Protein AF-A0A3B9ZJH7-F1 (afdb_monomer)

Foldseek 3Di:
DPPVVVLVLLVVLLPFDCVDPVSVVVNCVSCVVVVHDSVRSQLQSLLCLQARVVSNCQVPDFAADDPVQVVVLCVVVVVLQVVVADPVCPVAWGWDWDDDGQKIWIWIWGQDPVGNVDIDTGTFWMWGADPVQGAIWIWGQDPVRDIGTHNAPDHGGGSVSNSVSLVPVVPVRHPD

Sequence (176 aa):
MSNFGKYSLVKKAAKIDLNSDSGYVEFLKIAKENGLTKERLEYYTNAYEASGESGLRALSYRKRMPEDIREAALGRINHYLSIRVPSHLTSKIGFLVKAHYNRITIAEKRPLFGDPSRTSCSEFCQMRYTDFDNRWHLYWKRKTGKWWPYVPKKTVYTIDDCLREIDEDGWGCFWG

pLDDT: mean 91.96, std 7.82, range [53.38, 98.25]

Solvent-accessible surface area (backbone atoms only — not comparable to full-atom values): 9883 Å² total; per-residue (Å²): 129,57,73,67,60,51,49,55,52,36,59,56,56,60,70,49,52,66,89,40,73,70,30,39,52,49,49,49,49,55,19,54,79,67,78,37,50,63,72,58,46,49,53,45,21,31,15,31,71,34,52,37,70,58,31,52,52,53,74,76,61,67,60,68,51,57,65,70,62,47,52,57,46,49,52,52,52,52,54,60,52,59,77,69,46,57,79,94,40,53,92,58,39,49,74,46,80,48,78,56,55,26,32,41,36,37,21,46,32,35,51,33,91,93,43,68,92,42,72,44,74,49,67,28,42,33,41,36,58,39,83,93,76,66,32,36,44,48,27,30,42,46,96,86,70,47,79,40,53,42,64,60,96,60,84,47,47,42,67,68,42,44,53,49,50,57,71,64,33,90,78,59,60,62,81,113

Secondary structure (DSSP, 8-state):
--HHHHHHHHHHHTTS-TTSHHHHHHHHHHHHHTT--HHHHHHHHHHHHHHTHHHHHHHH--PPPPHHHHHHHHHHHHHHHHTTS-GGGTTT-EEEEEEETTEEEEEEEEEETTEEEEEEEEEEEEEEEETTTTEEEEEEE-TTS-EEE---SS---SHHHHHHHHHH-TTS-S--

Radius of gyration: 18.06 Å; Cα contacts (8 Å, |Δi|>4): 257; chains: 1; bounding box: 44×39×52 Å

Mean predicted aligned error: 4.62 Å

Nearest PDB structures (foldseek):
  7mqa-assembly1_SM  TM=3.053E-01  e=4.034E+00  Homo sapiens
  8cht-assembly1_A  TM=1.938E-01  e=2.386E+00  Homo sapiens
  4b9q-assembly4_D  TM=2.407E-01  e=7.665E+00  Escherichia coli
  2qxl-assembly1_A  TM=1.858E-01  e=5.401E+00  Saccharomyces cerevisiae

Structure (mmCIF, N/CA/C/O backbone):
data_AF-A0A3B9ZJH7-F1
#
_entry.id   AF-A0A3B9ZJH7-F1
#
loop_
_atom_site.group_PDB
_atom_site.id
_atom_site.type_symbol
_atom_site.label_atom_id
_atom_site.label_alt_id
_atom_site.label_comp_id
_atom_site.label_asym_id
_atom_site.label_entity_id
_atom_site.label_seq_id
_atom_site.pdbx_PDB_ins_code
_atom_site.Cartn_x
_atom_site.Cartn_y
_atom_site.Cartn_z
_atom_site.occupancy
_atom_site.B_iso_or_equiv
_atom_site.auth_seq_id
_atom_site.auth_comp_id
_atom_site.auth_asym_id
_atom_site.auth_atom_id
_atom_site.pdbx_PDB_model_num
ATOM 1 N N . MET A 1 1 ? -1.517 -3.625 24.974 1.00 53.38 1 MET A N 1
ATOM 2 C CA . MET A 1 1 ? -2.759 -4.122 24.334 1.00 53.38 1 MET A CA 1
ATOM 3 C C . MET A 1 1 ? -2.461 -5.424 23.611 1.00 53.38 1 MET A C 1
ATOM 5 O O . MET A 1 1 ? -1.459 -5.482 22.908 1.00 53.38 1 MET A O 1
ATOM 9 N N . SER A 1 2 ? -3.303 -6.446 23.770 1.00 58.38 2 SER A N 1
ATOM 10 C CA . SER A 1 2 ? -3.257 -7.647 22.924 1.00 58.38 2 SER A CA 1
ATOM 11 C C . SER A 1 2 ? -3.582 -7.290 21.462 1.00 58.38 2 SER A C 1
ATOM 13 O O . SER A 1 2 ? -4.233 -6.272 21.201 1.00 58.38 2 SER A O 1
ATOM 15 N N . ASN A 1 3 ? -3.159 -8.118 20.497 1.00 61.97 3 ASN A N 1
ATOM 16 C CA . ASN A 1 3 ? -3.484 -7.902 19.076 1.00 61.97 3 ASN A CA 1
ATOM 17 C C . ASN A 1 3 ? -5.005 -7.816 18.836 1.00 61.97 3 ASN A C 1
ATOM 19 O O . ASN A 1 3 ? -5.450 -6.985 18.051 1.00 61.97 3 ASN A O 1
ATOM 23 N N . PHE A 1 4 ? -5.796 -8.592 19.583 1.00 58.59 4 PHE A N 1
ATOM 24 C CA . PHE A 1 4 ? -7.261 -8.576 19.521 1.00 58.59 4 PHE A CA 1
ATOM 25 C C . PHE A 1 4 ? -7.870 -7.237 19.963 1.00 58.59 4 PHE A C 1
ATOM 27 O O . PHE A 1 4 ? -8.695 -6.665 19.249 1.00 58.59 4 PHE A O 1
ATOM 34 N N . GLY A 1 5 ? -7.425 -6.688 21.101 1.00 71.56 5 GLY A N 1
ATOM 35 C CA . GLY A 1 5 ? -7.904 -5.384 21.577 1.00 71.56 5 GLY A CA 1
ATOM 36 C C . GLY A 1 5 ? -7.547 -4.250 20.614 1.00 71.56 5 GLY A C 1
ATOM 37 O O . GLY A 1 5 ? -8.339 -3.338 20.388 1.00 71.56 5 GLY A O 1
ATOM 38 N N . LYS A 1 6 ? -6.377 -4.351 19.973 1.00 73.44 6 LYS A N 1
ATOM 39 C CA . LYS A 1 6 ? -5.932 -3.399 18.952 1.00 73.44 6 LYS A CA 1
ATOM 40 C C . LYS A 1 6 ? -6.804 -3.442 17.692 1.00 73.44 6 LYS A C 1
ATOM 42 O O . LYS A 1 6 ? -7.108 -2.389 17.146 1.00 73.44 6 LYS A O 1
ATOM 47 N N . TYR A 1 7 ? -7.215 -4.621 17.224 1.00 83.06 7 TYR A N 1
ATOM 48 C CA . TYR A 1 7 ? -8.037 -4.737 16.011 1.00 83.06 7 TYR A CA 1
ATOM 49 C C . TYR A 1 7 ? -9.464 -4.231 16.224 1.00 83.06 7 TYR A C 1
ATOM 51 O O . TYR A 1 7 ? -9.984 -3.518 15.368 1.00 83.06 7 TYR A O 1
ATOM 59 N N . SER A 1 8 ? -10.059 -4.513 17.387 1.00 87.06 8 SER A N 1
ATOM 60 C CA . SER A 1 8 ? -11.379 -3.980 17.751 1.00 87.06 8 SER A CA 1
ATOM 61 C C . SER A 1 8 ? -11.389 -2.445 17.785 1.00 87.06 8 SER A C 1
ATOM 63 O O . SER A 1 8 ? -12.249 -1.813 17.170 1.00 87.06 8 SER A O 1
ATOM 65 N N . LEU A 1 9 ? -10.371 -1.841 18.416 1.00 92.12 9 LEU A N 1
ATOM 66 C CA . LEU A 1 9 ? -10.186 -0.388 18.448 1.00 92.12 9 LEU A CA 1
ATOM 67 C C . LEU A 1 9 ? -10.138 0.211 17.037 1.00 92.12 9 LEU A C 1
ATOM 69 O O . LEU A 1 9 ? -10.863 1.154 16.731 1.00 92.12 9 LEU A O 1
ATOM 73 N N . VAL A 1 10 ? -9.273 -0.336 16.181 1.00 93.12 10 VAL A N 1
ATOM 74 C CA . VAL A 1 10 ? -9.050 0.202 14.835 1.00 93.12 10 VAL A CA 1
ATOM 75 C C . VAL A 1 10 ? -10.299 0.053 13.974 1.00 93.12 10 VAL A C 1
ATOM 77 O O . VAL A 1 10 ? -10.660 0.985 13.266 1.00 93.12 10 VAL A O 1
ATOM 80 N N . LYS A 1 11 ? -11.008 -1.074 14.089 1.00 92.62 11 LYS A N 1
ATOM 81 C CA . LYS A 1 11 ? -12.291 -1.289 13.414 1.00 92.62 11 LYS A CA 1
ATOM 82 C C . LYS A 1 11 ? -13.344 -0.263 13.829 1.00 92.62 11 LYS A C 1
ATOM 84 O O . LYS A 1 11 ? -14.134 0.153 12.987 1.00 92.62 11 LYS A O 1
ATOM 89 N N . LYS A 1 12 ? -13.377 0.131 15.108 1.00 93.12 12 LYS A N 1
ATOM 90 C CA . LYS A 1 12 ? -14.248 1.221 15.569 1.00 93.12 12 LYS A CA 1
ATOM 91 C C . LYS A 1 12 ? -13.814 2.548 14.939 1.00 93.12 12 LYS A C 1
ATOM 93 O O . LYS A 1 12 ? -14.646 3.232 14.358 1.00 93.12 12 LYS A O 1
ATOM 98 N N . ALA A 1 13 ? -12.526 2.876 15.023 1.00 94.75 13 ALA A N 1
ATOM 99 C CA . ALA A 1 13 ? -11.988 4.144 14.532 1.00 94.75 13 ALA A CA 1
ATOM 100 C C . ALA A 1 13 ? -12.159 4.333 13.013 1.00 94.75 13 ALA A C 1
ATOM 102 O O . ALA A 1 13 ? -12.475 5.431 12.579 1.00 94.75 13 ALA A O 1
ATOM 103 N N . ALA A 1 14 ? -12.020 3.267 12.219 1.00 93.25 14 ALA A N 1
ATOM 104 C CA . ALA A 1 14 ? -12.170 3.296 10.759 1.00 93.25 14 ALA A CA 1
ATOM 105 C C . ALA A 1 14 ? -13.611 3.559 10.277 1.00 93.25 14 ALA A C 1
ATOM 107 O O . ALA A 1 14 ? -13.839 3.789 9.097 1.00 93.25 14 ALA A O 1
ATOM 108 N N . LYS A 1 15 ? -14.608 3.484 11.168 1.00 93.12 15 LYS A N 1
ATOM 109 C CA . LYS A 1 15 ? -16.014 3.775 10.840 1.00 93.12 15 LYS A CA 1
ATOM 110 C C . LYS A 1 15 ? -16.419 5.216 11.144 1.00 93.12 15 LYS A C 1
ATOM 112 O O . LYS A 1 15 ? -17.571 5.574 10.922 1.00 93.12 15 LYS A O 1
ATOM 117 N N . ILE A 1 16 ? -15.516 6.004 11.718 1.00 94.19 16 ILE A N 1
ATOM 118 C CA . ILE A 1 16 ? -15.795 7.379 12.115 1.00 94.19 16 ILE A CA 1
ATOM 119 C C . ILE A 1 16 ? -15.724 8.273 10.881 1.00 94.19 16 ILE A C 1
ATOM 121 O O . ILE A 1 16 ? -14.744 8.232 10.142 1.00 94.19 16 ILE A O 1
ATOM 125 N N . ASP A 1 17 ? -16.741 9.112 10.687 1.00 92.12 17 ASP A N 1
ATOM 126 C CA . ASP A 1 17 ? -16.715 10.129 9.639 1.00 92.12 17 ASP A CA 1
ATOM 127 C C . ASP A 1 17 ? -15.809 11.297 10.043 1.00 92.12 17 ASP A C 1
ATOM 129 O O . ASP A 1 17 ? -16.199 12.193 10.799 1.00 92.12 17 ASP A O 1
ATOM 133 N N . LEU A 1 18 ? -14.585 11.279 9.516 1.00 90.88 18 LEU A N 1
ATOM 134 C CA . LEU A 1 18 ? -13.571 12.302 9.763 1.00 90.88 18 LEU A CA 1
ATOM 135 C C . LEU A 1 18 ? -13.872 13.649 9.094 1.00 90.88 18 LEU A C 1
ATOM 137 O O . LEU A 1 18 ? -13.173 14.615 9.394 1.00 90.88 18 LEU A O 1
ATOM 141 N N . ASN A 1 19 ? -14.884 13.734 8.223 1.00 90.88 19 ASN A N 1
ATOM 142 C CA . ASN A 1 19 ? -15.315 15.006 7.636 1.00 90.88 19 ASN A CA 1
ATOM 143 C C . ASN A 1 19 ? -16.240 15.797 8.571 1.00 90.88 19 ASN A C 1
ATOM 145 O O . ASN A 1 19 ? -16.453 16.986 8.353 1.00 90.88 19 ASN A O 1
ATOM 149 N N . SER A 1 20 ? -16.784 15.149 9.606 1.00 95.19 20 SER A N 1
ATOM 150 C CA . SER A 1 20 ? -17.576 15.806 10.645 1.00 95.19 20 SER A CA 1
ATOM 151 C C . SER A 1 20 ? -16.691 16.257 11.811 1.00 95.19 20 SER A C 1
ATOM 153 O O . SER A 1 20 ? -15.832 15.501 12.272 1.00 95.19 20 SER A O 1
ATOM 155 N N . ASP A 1 21 ? -16.942 17.451 12.358 1.00 94.12 21 ASP A N 1
ATOM 156 C CA . ASP A 1 21 ? -16.214 17.953 13.537 1.00 94.12 21 ASP A CA 1
ATOM 157 C C . ASP A 1 21 ? -16.330 16.989 14.726 1.00 94.12 21 ASP A C 1
ATOM 159 O O . ASP A 1 21 ? -15.345 16.686 15.405 1.00 94.12 21 ASP A O 1
ATOM 163 N N . SER A 1 22 ? -17.529 16.444 14.952 1.00 94.56 22 SER A N 1
ATOM 164 C CA . SER A 1 22 ? -17.783 15.464 16.010 1.00 94.56 22 SER A CA 1
ATOM 165 C C . SER A 1 22 ? -16.994 14.173 15.807 1.00 94.56 22 SER A C 1
ATOM 167 O O . SER A 1 22 ? -16.417 13.655 16.765 1.00 94.56 22 SER A O 1
ATOM 169 N N . GLY A 1 23 ? -16.930 13.666 14.573 1.00 94.31 23 GLY A N 1
ATOM 170 C CA . GLY A 1 23 ? -16.168 12.463 14.253 1.00 94.31 23 GLY A CA 1
ATOM 171 C C . GLY A 1 23 ? -14.668 12.697 14.390 1.00 94.31 23 GLY A C 1
ATOM 172 O O . GLY A 1 23 ? -13.968 11.893 15.005 1.00 94.31 23 GLY A O 1
ATOM 173 N N . TYR A 1 24 ? -14.167 13.844 13.931 1.00 93.69 24 TYR A N 1
ATOM 174 C CA . TYR A 1 24 ? -12.766 14.212 14.114 1.00 93.69 24 TYR A CA 1
ATOM 175 C C . TYR A 1 24 ? -12.369 14.265 15.599 1.00 93.69 24 TYR A C 1
ATOM 177 O O . TYR A 1 24 ? -11.346 13.696 15.999 1.00 93.69 24 TYR A O 1
ATOM 185 N N . VAL A 1 25 ? -13.202 14.886 16.441 1.00 96.25 25 VAL A N 1
ATOM 186 C CA . VAL A 1 25 ? -12.990 14.935 17.896 1.00 96.25 25 VAL A CA 1
ATOM 187 C C . VAL A 1 25 ? -13.048 13.536 18.517 1.00 96.25 25 VAL A C 1
ATOM 189 O O . VAL A 1 25 ? -12.190 13.207 19.342 1.00 96.25 25 VAL A O 1
ATOM 192 N N . GLU A 1 26 ? -13.999 12.687 18.110 1.00 96.12 26 GLU A N 1
ATOM 193 C CA . GLU A 1 26 ? -14.075 11.300 18.591 1.00 96.12 26 GLU A CA 1
ATOM 194 C C . GLU A 1 26 ? -12.809 10.515 18.224 1.00 96.12 26 GLU A C 1
ATOM 196 O O . GLU A 1 26 ? -12.230 9.836 19.075 1.00 96.12 26 GLU A O 1
ATOM 201 N N . PHE A 1 27 ? -12.320 10.651 16.992 1.00 96.00 27 PHE A N 1
ATOM 202 C CA . PHE A 1 27 ? -11.110 9.974 16.537 1.00 96.00 27 PHE A CA 1
ATOM 203 C C . PHE A 1 27 ? -9.876 10.381 17.354 1.00 96.00 27 PHE A C 1
ATOM 205 O O . PHE A 1 27 ? -9.099 9.528 17.795 1.00 96.00 27 PHE A O 1
ATOM 212 N N . LEU A 1 28 ? -9.712 11.683 17.617 1.00 95.50 28 LEU A N 1
ATOM 213 C CA . LEU A 1 28 ? -8.631 12.194 18.464 1.00 95.50 28 LEU A CA 1
ATOM 214 C C . LEU A 1 28 ? -8.739 11.692 19.905 1.00 95.50 28 LEU A C 1
ATOM 216 O O . LEU A 1 28 ? -7.724 11.337 20.512 1.00 95.50 28 LEU A O 1
ATOM 220 N N . LYS A 1 29 ? -9.961 11.635 20.444 1.00 95.75 29 LYS A N 1
ATOM 221 C CA . LYS A 1 29 ? -10.227 11.097 21.779 1.00 95.75 29 LYS A CA 1
ATOM 222 C C . LYS A 1 29 ? -9.821 9.626 21.862 1.00 95.75 29 LYS A C 1
ATOM 224 O O . LYS A 1 29 ? -9.047 9.273 22.749 1.00 95.75 29 LYS A O 1
ATOM 229 N N . ILE A 1 30 ? -10.237 8.806 20.894 1.00 94.31 30 ILE A N 1
ATOM 230 C CA . ILE A 1 30 ? -9.862 7.386 20.808 1.00 94.31 30 ILE A CA 1
ATOM 231 C C . ILE A 1 30 ? -8.342 7.224 20.754 1.00 94.31 30 ILE A C 1
ATOM 233 O O . ILE A 1 30 ? -7.791 6.392 21.481 1.00 94.31 30 ILE A O 1
ATOM 237 N N . ALA A 1 31 ? -7.651 8.013 19.925 1.00 94.12 31 ALA A N 1
ATOM 238 C CA . ALA A 1 31 ? -6.195 7.963 19.837 1.00 94.12 31 ALA A CA 1
ATOM 239 C C . ALA A 1 31 ? -5.550 8.261 21.202 1.00 94.12 31 ALA A C 1
ATOM 241 O O . ALA A 1 31 ? -4.764 7.452 21.703 1.00 94.12 31 ALA A O 1
ATOM 242 N N . LYS A 1 32 ? -5.950 9.369 21.841 1.00 94.44 32 LYS A N 1
ATOM 243 C CA . LYS A 1 32 ? -5.415 9.816 23.135 1.00 94.44 32 LYS A CA 1
ATOM 244 C C . LYS A 1 32 ? -5.655 8.796 24.251 1.00 94.44 32 LYS A C 1
ATOM 246 O O . LYS A 1 32 ? -4.712 8.453 24.960 1.00 94.44 32 LYS A O 1
ATOM 251 N N . GLU A 1 33 ? -6.879 8.286 24.384 1.00 94.38 33 GLU A N 1
ATOM 252 C CA . GLU A 1 33 ? -7.260 7.308 25.420 1.00 94.38 33 GLU A CA 1
ATOM 253 C C . GLU A 1 33 ? -6.496 5.983 25.300 1.00 94.38 33 GLU A C 1
ATOM 255 O O . GLU A 1 33 ? -6.323 5.273 26.287 1.00 94.38 33 GLU A O 1
ATOM 260 N N . ASN A 1 34 ? -5.991 5.667 24.105 1.00 92.25 34 ASN A N 1
ATOM 261 C CA . ASN A 1 34 ? -5.246 4.438 23.833 1.00 92.25 34 ASN A CA 1
ATOM 262 C C . ASN A 1 34 ? -3.733 4.670 23.691 1.00 92.25 34 ASN A C 1
ATOM 264 O O . ASN A 1 34 ? -3.014 3.777 23.237 1.00 92.25 34 ASN A O 1
ATOM 268 N N . GLY A 1 35 ? -3.236 5.858 24.059 1.00 92.25 35 GLY A N 1
ATOM 269 C CA . GLY A 1 35 ? -1.811 6.193 23.991 1.00 92.25 35 GLY A CA 1
ATOM 270 C C . GLY A 1 35 ? -1.248 6.204 22.565 1.00 92.25 35 GLY A C 1
ATOM 271 O O . GLY A 1 35 ? -0.063 5.938 22.357 1.00 92.25 35 GLY A O 1
ATOM 272 N N . LEU A 1 36 ? -2.093 6.466 21.566 1.00 92.81 36 LEU A N 1
ATOM 273 C CA . LEU A 1 36 ? -1.715 6.574 20.161 1.00 92.81 36 LEU A CA 1
ATOM 274 C C . LEU A 1 36 ? -1.696 8.040 19.730 1.00 92.81 36 LEU A C 1
ATOM 276 O O . LEU A 1 36 ? -2.513 8.856 20.149 1.00 92.81 36 LEU A O 1
ATOM 280 N N . THR A 1 37 ? -0.783 8.371 18.822 1.00 94.19 37 THR A N 1
ATOM 281 C CA . THR A 1 37 ? -0.882 9.622 18.069 1.00 94.19 37 THR A CA 1
ATOM 282 C C . THR A 1 37 ? -1.968 9.494 17.001 1.00 94.19 37 THR A C 1
ATOM 284 O O . THR A 1 37 ? -2.256 8.386 16.540 1.00 94.19 37 THR A O 1
ATOM 287 N N . LYS A 1 38 ? -2.513 10.630 16.544 1.00 93.94 38 LYS A N 1
ATOM 288 C CA . LYS A 1 38 ? -3.418 10.684 15.382 1.00 93.94 38 LYS A CA 1
ATOM 289 C C . LYS A 1 38 ? -2.821 9.941 14.182 1.00 93.94 38 LYS A C 1
ATOM 291 O O . LYS A 1 38 ? -3.439 9.016 13.674 1.00 93.94 38 LYS A O 1
ATOM 296 N N . GLU A 1 39 ? -1.580 10.278 13.814 1.00 93.69 39 GLU A N 1
ATOM 297 C CA . GLU A 1 39 ? -0.848 9.651 12.700 1.00 93.69 39 GLU A CA 1
ATOM 298 C C . GLU A 1 39 ? -0.793 8.120 12.848 1.00 93.69 39 GLU A C 1
ATOM 300 O O . GLU A 1 39 ? -0.936 7.375 11.882 1.00 93.69 39 GLU A O 1
ATOM 305 N N . ARG A 1 40 ? -0.599 7.618 14.072 1.00 94.06 40 ARG A N 1
ATOM 306 C CA . ARG A 1 40 ? -0.495 6.178 14.298 1.00 94.06 40 ARG A CA 1
ATOM 307 C C . ARG A 1 40 ? -1.846 5.476 14.243 1.00 94.06 40 ARG A C 1
ATOM 309 O O . ARG A 1 40 ? -1.883 4.329 13.803 1.00 94.06 40 ARG A O 1
ATOM 316 N N . LEU A 1 41 ? -2.920 6.130 14.684 1.00 95.19 41 LEU A N 1
ATOM 317 C CA . LEU A 1 41 ? -4.270 5.598 14.524 1.00 95.19 41 LEU A CA 1
ATOM 318 C C . LEU A 1 41 ? -4.666 5.579 13.043 1.00 95.19 41 LEU A C 1
ATOM 320 O O . LEU A 1 41 ? -5.078 4.524 12.575 1.00 95.19 41 LEU A O 1
ATOM 324 N N . GLU A 1 42 ? -4.406 6.661 12.301 1.00 94.81 42 GLU A N 1
ATOM 325 C CA . GLU A 1 42 ? -4.603 6.730 10.841 1.00 94.81 42 GLU A CA 1
ATOM 326 C C . GLU A 1 42 ? -3.836 5.625 10.109 1.00 94.81 42 GLU A C 1
ATOM 328 O O . GLU A 1 42 ? -4.366 4.948 9.236 1.00 94.81 42 GLU A O 1
ATOM 333 N N . TYR A 1 43 ? -2.580 5.378 10.489 1.00 95.69 43 TYR A N 1
ATOM 334 C CA . TYR A 1 43 ? -1.791 4.301 9.892 1.00 95.69 43 TYR A CA 1
ATOM 335 C C . TYR A 1 43 ? -2.470 2.930 10.040 1.00 95.69 43 TYR A C 1
ATOM 337 O O . TYR A 1 43 ? -2.401 2.100 9.132 1.00 95.69 43 TYR A O 1
ATOM 345 N N . TYR A 1 44 ? -3.123 2.675 11.176 1.00 96.00 44 TYR A N 1
ATOM 346 C CA . TYR A 1 44 ? -3.865 1.435 11.372 1.00 96.00 44 TYR A CA 1
ATOM 347 C C . TYR A 1 44 ? -5.223 1.449 10.669 1.00 96.00 44 TYR A C 1
ATOM 349 O O . TYR A 1 44 ? -5.570 0.434 10.069 1.00 96.00 44 TYR A O 1
ATOM 357 N N . THR A 1 45 ? -5.978 2.549 10.711 1.00 96.75 45 THR A N 1
ATOM 358 C CA . THR A 1 45 ? -7.279 2.616 10.029 1.00 96.75 45 THR A CA 1
ATOM 359 C C . THR A 1 45 ? -7.114 2.494 8.525 1.00 96.75 45 THR A C 1
ATOM 361 O O . THR A 1 45 ? -7.788 1.657 7.949 1.00 96.75 45 THR A O 1
ATOM 364 N N . ASN A 1 46 ? -6.111 3.133 7.915 1.00 96.19 46 ASN A N 1
ATOM 365 C CA . ASN A 1 46 ? -5.806 2.951 6.493 1.00 96.19 46 ASN A CA 1
ATOM 366 C C . ASN A 1 46 ? -5.512 1.484 6.143 1.00 96.19 46 ASN A C 1
ATOM 368 O O . ASN A 1 46 ? -5.952 0.984 5.115 1.00 96.19 46 ASN A O 1
ATOM 372 N N . ALA A 1 47 ? -4.767 0.767 6.991 1.00 96.81 47 ALA A N 1
ATOM 373 C CA . ALA A 1 47 ? -4.520 -0.657 6.768 1.00 96.81 47 ALA A CA 1
ATOM 374 C C . ALA A 1 47 ? -5.813 -1.482 6.863 1.00 96.81 47 ALA A C 1
ATOM 376 O O . ALA A 1 47 ? -6.004 -2.420 6.093 1.00 96.81 47 ALA A O 1
ATOM 377 N N . TYR A 1 48 ? -6.693 -1.136 7.803 1.00 96.06 48 TYR A N 1
ATOM 378 C CA . TYR A 1 48 ? -7.978 -1.804 7.974 1.00 96.06 48 TYR A CA 1
ATOM 379 C C . TYR A 1 48 ? -8.967 -1.479 6.849 1.00 96.06 48 TYR A C 1
ATOM 381 O O . TYR A 1 48 ? -9.655 -2.367 6.367 1.00 96.06 48 TYR A O 1
ATOM 389 N N . GLU A 1 49 ? -9.031 -0.236 6.396 1.00 95.38 49 GLU A N 1
ATOM 390 C CA . GLU A 1 49 ? -9.869 0.178 5.270 1.00 95.38 49 GLU A CA 1
ATOM 391 C C . GLU A 1 49 ? -9.393 -0.465 3.966 1.00 95.38 49 GLU A C 1
ATOM 393 O O . GLU A 1 49 ? -10.212 -0.890 3.158 1.00 95.38 49 GLU A O 1
ATOM 398 N N . ALA A 1 50 ? -8.076 -0.622 3.792 1.00 95.75 50 ALA A N 1
ATOM 399 C CA . ALA A 1 50 ? -7.514 -1.229 2.593 1.00 95.75 50 ALA A CA 1
ATOM 400 C C . ALA A 1 50 ? -7.896 -2.708 2.415 1.00 95.75 50 ALA A C 1
ATOM 402 O O . ALA A 1 50 ? -8.175 -3.144 1.299 1.00 95.75 50 ALA A O 1
ATOM 403 N N . SER A 1 51 ? -7.871 -3.505 3.489 1.00 94.88 51 SER A N 1
ATOM 404 C CA . SER A 1 51 ? -8.075 -4.962 3.379 1.00 94.88 51 SER A CA 1
ATOM 405 C C . SER A 1 51 ? -8.505 -5.652 4.684 1.00 94.88 51 SER A C 1
ATOM 407 O O . SER A 1 51 ? -8.316 -6.859 4.874 1.00 94.88 51 SER A O 1
ATOM 409 N N . GLY A 1 52 ? -9.111 -4.907 5.604 1.00 93.94 52 GLY A N 1
ATOM 410 C CA . GLY A 1 52 ? -9.618 -5.397 6.882 1.00 93.94 52 GLY A CA 1
ATOM 411 C C . GLY A 1 52 ? -8.515 -5.874 7.826 1.00 93.94 52 GLY A C 1
ATOM 412 O O . GLY A 1 52 ? -7.423 -5.311 7.919 1.00 93.94 52 GLY A O 1
ATOM 413 N N . GLU A 1 53 ? -8.791 -6.958 8.549 1.00 92.56 53 GLU A N 1
ATOM 414 C CA . GLU A 1 53 ? -7.816 -7.559 9.468 1.00 92.56 53 GLU A CA 1
ATOM 415 C C . GLU A 1 53 ? -6.562 -8.069 8.748 1.00 92.56 53 GLU A C 1
ATOM 417 O O . GLU A 1 53 ? -5.476 -8.063 9.333 1.00 92.56 53 GLU A O 1
ATOM 422 N N . SER A 1 54 ? -6.685 -8.456 7.473 1.00 93.44 54 SER A N 1
ATOM 423 C CA . SER A 1 54 ? -5.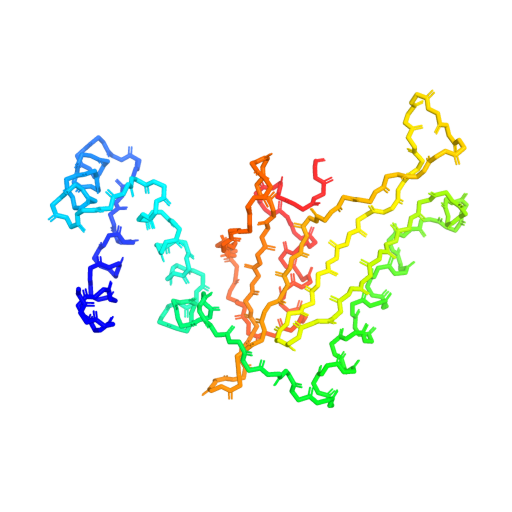536 -8.847 6.655 1.00 93.44 54 SER A CA 1
ATOM 424 C C . SER A 1 54 ? -4.534 -7.699 6.526 1.00 93.44 54 SER A C 1
ATOM 426 O O . SER A 1 54 ? -3.348 -7.882 6.810 1.00 93.44 54 SER A O 1
ATOM 428 N N . GLY A 1 55 ? -5.014 -6.488 6.234 1.00 94.88 55 GLY A N 1
ATOM 429 C CA . GLY A 1 55 ? -4.169 -5.300 6.135 1.00 94.88 55 GLY A CA 1
ATOM 430 C C . GLY A 1 55 ? -3.479 -4.964 7.448 1.00 94.88 55 GLY A C 1
ATOM 431 O O . GLY A 1 55 ? -2.280 -4.675 7.462 1.00 94.88 55 GLY A O 1
ATOM 432 N N . LEU A 1 56 ? -4.178 -5.110 8.579 1.00 94.19 56 LEU A N 1
ATOM 433 C CA . LEU A 1 56 ? -3.579 -4.933 9.907 1.00 94.19 56 LEU A CA 1
ATOM 434 C C . LEU A 1 56 ? -2.473 -5.950 10.199 1.00 94.19 56 LEU A C 1
ATOM 436 O O . LEU A 1 56 ? -1.422 -5.583 10.738 1.00 94.19 56 LEU A O 1
ATOM 440 N N . ARG A 1 57 ? -2.682 -7.218 9.836 1.00 92.06 57 ARG A N 1
ATOM 441 C CA . ARG A 1 57 ? -1.670 -8.275 9.972 1.00 92.06 57 ARG A CA 1
ATOM 442 C C . ARG A 1 57 ? -0.476 -8.028 9.045 1.00 92.06 57 ARG A C 1
ATOM 444 O O . ARG A 1 57 ? 0.666 -8.246 9.457 1.00 92.06 57 ARG A O 1
ATOM 451 N N . ALA A 1 58 ? -0.707 -7.498 7.843 1.00 93.38 58 ALA A N 1
ATOM 452 C CA . ALA A 1 58 ? 0.334 -7.201 6.858 1.00 93.38 58 ALA A CA 1
ATOM 453 C C . ALA A 1 58 ? 1.361 -6.154 7.340 1.00 93.38 58 ALA A C 1
ATOM 455 O O . ALA A 1 58 ? 2.520 -6.171 6.910 1.00 93.38 58 ALA A O 1
ATOM 456 N N . LEU A 1 59 ? 0.998 -5.273 8.283 1.00 93.62 59 LEU A N 1
ATOM 457 C CA . LEU A 1 59 ? 1.895 -4.229 8.806 1.00 93.62 59 LEU A CA 1
ATOM 458 C C . LEU A 1 59 ? 3.168 -4.812 9.441 1.00 93.62 59 LEU A C 1
ATOM 460 O O . LEU A 1 59 ? 4.284 -4.328 9.200 1.00 93.62 59 LEU A O 1
ATOM 464 N N . SER A 1 60 ? 3.017 -5.882 10.221 1.00 91.00 60 SER A N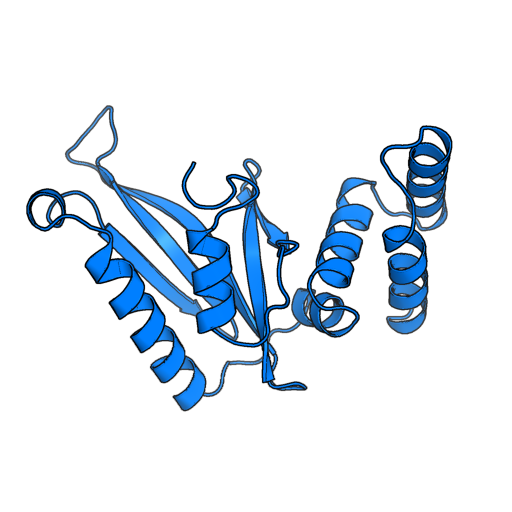 1
ATOM 465 C CA . SER A 1 60 ? 4.108 -6.568 10.923 1.00 91.00 60 SER A CA 1
ATOM 466 C C . SER A 1 60 ? 4.526 -7.883 10.266 1.00 91.00 60 SER A C 1
ATOM 468 O O . SER A 1 60 ? 5.476 -8.499 10.734 1.00 91.00 60 SER A O 1
ATOM 470 N N . TYR A 1 61 ? 3.876 -8.304 9.178 1.00 92.81 61 TYR A N 1
ATOM 471 C CA . TYR A 1 61 ? 4.203 -9.559 8.502 1.00 92.81 61 TYR A CA 1
ATOM 472 C C . TYR A 1 61 ? 5.576 -9.504 7.812 1.00 92.81 61 TYR A C 1
ATOM 474 O O . TYR A 1 61 ? 5.849 -8.556 7.067 1.00 92.81 61 TYR A O 1
ATOM 482 N N . ARG A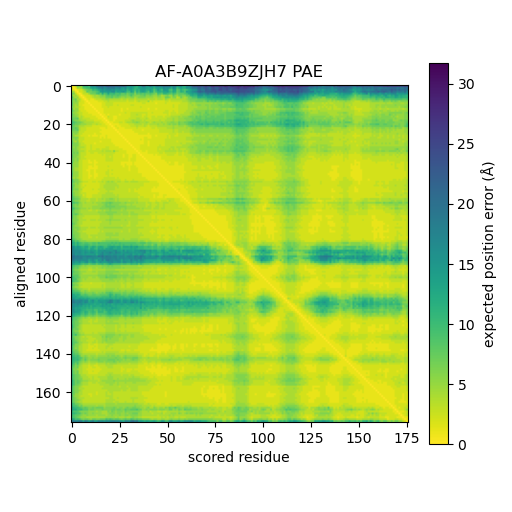 1 62 ? 6.457 -10.477 8.092 1.00 88.56 62 ARG A N 1
ATOM 483 C CA . ARG A 1 62 ? 7.863 -10.495 7.625 1.00 88.56 62 ARG A CA 1
ATOM 484 C C . ARG A 1 62 ? 8.348 -11.851 7.100 1.00 88.56 62 ARG A C 1
ATOM 486 O O . ARG A 1 62 ? 9.550 -12.038 6.944 1.00 88.56 62 ARG A O 1
ATOM 493 N N . LYS A 1 63 ? 7.454 -12.799 6.815 1.00 95.06 63 LYS A N 1
ATOM 494 C CA . LYS A 1 63 ? 7.877 -14.073 6.217 1.00 95.06 63 LYS A CA 1
ATOM 495 C C . LYS A 1 63 ? 8.412 -13.835 4.806 1.00 95.06 63 LYS A C 1
ATOM 497 O O . LYS A 1 63 ? 7.980 -12.910 4.126 1.00 95.06 63 LYS A O 1
ATOM 502 N N . ARG A 1 64 ? 9.365 -14.649 4.362 1.00 95.62 64 ARG A N 1
ATOM 503 C CA . ARG A 1 64 ? 9.832 -14.613 2.974 1.00 95.62 64 ARG A CA 1
ATOM 504 C C . ARG A 1 64 ? 8.697 -15.039 2.035 1.00 95.62 64 ARG A C 1
ATOM 506 O O . ARG A 1 64 ? 7.991 -15.998 2.335 1.00 95.62 64 ARG A O 1
ATOM 513 N N . MET A 1 65 ? 8.522 -14.309 0.935 1.00 95.69 65 MET A N 1
ATOM 514 C CA . MET A 1 65 ? 7.580 -14.667 -0.128 1.00 95.69 65 MET A CA 1
ATOM 515 C C . MET A 1 65 ? 7.974 -16.014 -0.750 1.00 95.69 65 MET A C 1
ATOM 517 O O . MET A 1 65 ? 9.175 -16.221 -0.955 1.00 95.69 65 MET A O 1
ATOM 521 N N . PRO A 1 66 ? 7.010 -16.898 -1.065 1.00 96.94 66 PRO A N 1
ATOM 522 C CA . PRO A 1 66 ? 7.262 -18.059 -1.913 1.00 96.94 66 PRO A CA 1
ATOM 523 C C . PRO A 1 66 ? 7.906 -17.651 -3.242 1.00 96.94 66 PRO A C 1
ATOM 525 O O . PRO A 1 66 ? 7.622 -16.576 -3.773 1.00 96.94 66 PRO A O 1
ATOM 528 N N . GLU A 1 67 ? 8.817 -18.484 -3.736 1.00 96.94 67 GLU A N 1
ATOM 529 C CA . GLU A 1 67 ? 9.672 -18.142 -4.874 1.00 96.94 67 GLU A CA 1
ATOM 530 C C . GLU A 1 67 ? 8.878 -18.022 -6.181 1.00 96.94 67 GLU A C 1
ATOM 532 O O . GLU A 1 67 ? 9.015 -17.035 -6.893 1.00 96.94 67 GLU A O 1
ATOM 537 N N . ASP A 1 68 ? 7.961 -18.952 -6.422 1.00 97.62 68 ASP A N 1
ATOM 538 C CA . ASP A 1 68 ? 7.030 -18.962 -7.552 1.00 97.62 68 ASP A CA 1
ATOM 539 C C . ASP A 1 68 ? 6.154 -17.697 -7.596 1.00 97.62 68 ASP A C 1
ATOM 541 O O . ASP A 1 68 ? 6.038 -17.031 -8.628 1.00 97.62 68 ASP A O 1
ATOM 545 N N . ILE A 1 69 ? 5.598 -17.304 -6.446 1.00 97.81 69 ILE A N 1
ATOM 546 C CA . ILE A 1 69 ? 4.805 -16.077 -6.310 1.00 97.81 69 ILE A CA 1
ATOM 547 C C . ILE A 1 69 ? 5.673 -14.843 -6.570 1.00 97.81 69 ILE A C 1
ATOM 549 O O . ILE A 1 69 ? 5.231 -13.894 -7.225 1.00 97.81 69 ILE A O 1
ATOM 553 N N . ARG A 1 70 ? 6.917 -14.852 -6.077 1.00 97.88 70 ARG A N 1
ATOM 554 C CA . ARG A 1 70 ? 7.879 -13.759 -6.254 1.00 97.88 70 ARG A CA 1
ATOM 555 C C . ARG A 1 70 ? 8.248 -13.572 -7.719 1.00 97.88 70 ARG A C 1
ATOM 557 O O . ARG A 1 70 ? 8.195 -12.444 -8.204 1.00 97.88 70 ARG A O 1
ATOM 564 N N . GLU A 1 71 ? 8.598 -14.644 -8.417 1.00 98.06 71 GLU A N 1
ATOM 565 C CA . GLU A 1 71 ? 8.956 -14.606 -9.836 1.00 98.06 71 GLU A CA 1
ATOM 566 C C . GLU A 1 71 ? 7.772 -14.160 -10.698 1.00 98.06 71 GLU A C 1
ATOM 568 O O . GLU A 1 71 ? 7.909 -13.237 -11.506 1.00 98.06 71 GLU A O 1
ATOM 573 N N . ALA A 1 72 ? 6.582 -14.719 -10.458 1.00 98.19 72 ALA A N 1
ATOM 574 C CA . ALA A 1 72 ? 5.371 -14.342 -11.183 1.00 98.19 72 ALA A CA 1
ATOM 575 C C . ALA A 1 72 ? 4.985 -12.867 -10.964 1.00 98.19 72 ALA A C 1
ATOM 577 O O . ALA A 1 72 ? 4.541 -12.191 -11.896 1.00 98.19 72 ALA A O 1
ATOM 578 N N . ALA A 1 73 ? 5.153 -12.348 -9.743 1.00 98.25 73 ALA A N 1
ATOM 579 C CA . ALA A 1 73 ? 4.912 -10.942 -9.432 1.00 98.25 73 ALA A CA 1
ATOM 580 C C . ALA A 1 73 ? 5.937 -10.022 -10.109 1.00 98.25 73 ALA A C 1
ATOM 582 O O . ALA A 1 73 ? 5.559 -9.024 -10.722 1.00 98.25 73 ALA A O 1
ATOM 583 N N . LEU A 1 74 ? 7.227 -10.367 -10.040 1.00 98.25 74 LEU A N 1
ATOM 584 C CA . LEU A 1 74 ? 8.292 -9.599 -10.685 1.00 98.25 74 LEU A CA 1
ATOM 585 C C . LEU A 1 74 ? 8.120 -9.556 -12.207 1.00 98.25 74 LEU A C 1
ATOM 587 O O . LEU A 1 74 ? 8.294 -8.491 -12.794 1.00 98.25 74 LEU A O 1
ATOM 591 N N . GLY A 1 75 ? 7.731 -10.668 -12.838 1.00 97.81 75 GLY A N 1
ATOM 592 C CA . GLY A 1 75 ? 7.441 -10.720 -14.273 1.00 97.81 75 GLY A CA 1
ATOM 593 C C . GLY A 1 75 ? 6.342 -9.735 -14.683 1.00 97.81 75 GLY A C 1
ATOM 594 O O . GLY A 1 75 ? 6.557 -8.911 -15.573 1.00 97.81 75 GLY A O 1
ATOM 595 N N . ARG A 1 76 ? 5.203 -9.751 -13.974 1.00 97.81 76 ARG A N 1
ATOM 596 C CA . ARG A 1 76 ? 4.086 -8.813 -14.202 1.00 97.81 76 ARG A CA 1
ATOM 597 C C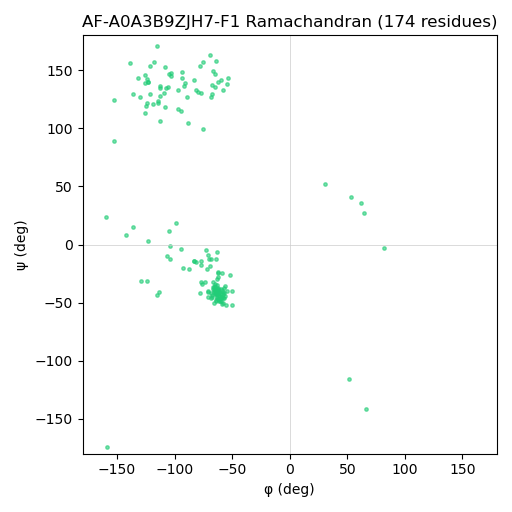 . ARG A 1 76 ? 4.505 -7.355 -14.014 1.00 97.81 76 ARG A C 1
ATOM 599 O O . ARG A 1 76 ? 4.243 -6.524 -14.878 1.00 97.81 76 ARG A O 1
ATOM 606 N N . ILE A 1 77 ? 5.190 -7.049 -12.909 1.00 97.44 77 ILE A N 1
ATOM 607 C CA . ILE A 1 77 ? 5.631 -5.683 -12.589 1.00 97.44 77 ILE A CA 1
ATOM 608 C C . ILE A 1 77 ? 6.622 -5.175 -13.641 1.00 97.44 77 ILE A C 1
ATOM 610 O O . ILE A 1 77 ? 6.483 -4.055 -14.122 1.00 97.44 77 ILE A O 1
ATOM 614 N N . ASN A 1 78 ? 7.604 -5.988 -14.036 1.00 95.50 78 ASN A N 1
ATOM 615 C CA . ASN A 1 78 ? 8.594 -5.580 -15.032 1.00 95.50 78 ASN A CA 1
ATOM 616 C C . ASN A 1 78 ? 7.961 -5.348 -16.410 1.00 95.50 78 ASN A C 1
ATOM 618 O O . ASN A 1 78 ? 8.312 -4.373 -17.072 1.00 95.50 78 ASN A O 1
ATOM 622 N N . HIS A 1 79 ? 7.006 -6.189 -16.818 1.00 94.69 79 HIS A N 1
ATOM 623 C CA . HIS A 1 79 ? 6.244 -5.977 -18.051 1.00 94.69 79 HIS A CA 1
ATOM 624 C C . HIS A 1 79 ? 5.427 -4.678 -17.999 1.00 94.69 79 HIS A C 1
ATOM 626 O O . HIS A 1 79 ? 5.489 -3.861 -18.912 1.00 94.69 79 HIS A O 1
ATOM 632 N N . TYR A 1 80 ? 4.718 -4.444 -16.896 1.00 94.56 80 TYR A N 1
ATOM 633 C CA . TYR A 1 80 ? 3.958 -3.214 -16.679 1.00 94.56 80 TYR A CA 1
ATOM 634 C C . TYR A 1 80 ? 4.832 -1.951 -16.724 1.00 94.56 80 TYR A C 1
ATOM 636 O O . TYR A 1 80 ? 4.412 -0.921 -17.244 1.00 94.56 80 TYR A O 1
ATOM 644 N N . LEU A 1 81 ? 6.049 -2.002 -16.177 1.00 93.06 81 LEU A N 1
ATOM 645 C CA . LEU A 1 81 ? 6.953 -0.850 -16.159 1.00 93.06 81 LEU A CA 1
ATOM 646 C C . LEU A 1 81 ? 7.624 -0.610 -17.518 1.00 93.06 81 LEU A C 1
ATOM 648 O O . LEU A 1 81 ? 7.875 0.544 -17.867 1.00 93.06 81 LEU A O 1
ATOM 652 N N . SER A 1 82 ? 7.902 -1.663 -18.295 1.00 89.88 82 SER A N 1
ATOM 653 C CA . SER A 1 82 ? 8.590 -1.529 -19.587 1.00 89.88 82 SER A CA 1
ATOM 654 C C . SER A 1 82 ? 7.749 -0.794 -20.630 1.00 89.88 82 SER A C 1
ATOM 656 O O . SER A 1 82 ? 8.302 -0.044 -21.430 1.00 89.88 82 SER A O 1
ATOM 658 N N . ILE A 1 83 ? 6.423 -0.936 -20.581 1.00 90.06 83 ILE A N 1
ATOM 659 C CA . ILE A 1 83 ? 5.501 -0.241 -21.491 1.00 90.06 83 ILE A CA 1
ATOM 660 C C . ILE A 1 83 ? 5.287 1.238 -21.130 1.00 90.06 83 ILE A C 1
ATOM 662 O O . ILE A 1 83 ? 4.769 1.993 -21.949 1.00 90.06 83 ILE A O 1
ATOM 666 N N . ARG A 1 84 ? 5.685 1.676 -19.924 1.00 86.56 84 ARG A N 1
ATOM 667 C CA . ARG A 1 84 ? 5.484 3.063 -19.462 1.00 86.56 84 ARG A CA 1
ATOM 668 C C . ARG A 1 84 ? 6.591 4.025 -19.846 1.00 86.56 84 ARG A C 1
ATOM 670 O O . ARG A 1 84 ? 6.362 5.230 -19.824 1.00 86.56 84 ARG A O 1
ATOM 677 N N . VAL A 1 85 ? 7.790 3.535 -20.149 1.00 84.00 85 VAL A N 1
ATOM 678 C CA . VAL A 1 85 ? 8.903 4.405 -20.536 1.00 84.00 85 VAL A CA 1
ATOM 679 C C . VAL A 1 85 ? 8.937 4.493 -22.059 1.00 84.00 85 VAL A C 1
ATOM 681 O O . VAL A 1 85 ? 9.221 3.485 -22.709 1.00 84.00 85 VAL A O 1
ATOM 684 N N . PRO A 1 86 ? 8.692 5.673 -22.662 1.00 80.94 86 PRO A N 1
ATOM 685 C CA . PRO A 1 86 ? 8.861 5.846 -24.097 1.00 80.94 86 PRO A CA 1
ATOM 686 C C . PRO A 1 86 ? 10.268 5.426 -24.522 1.00 80.94 86 PRO A C 1
ATOM 688 O O . PRO A 1 86 ? 11.243 5.777 -23.854 1.00 80.94 86 PRO A O 1
ATOM 691 N N . SER A 1 87 ? 10.392 4.717 -25.646 1.00 80.25 87 SER A N 1
ATOM 692 C CA . SER A 1 87 ? 11.668 4.150 -26.119 1.00 80.25 87 SER A CA 1
ATOM 693 C C . SER A 1 87 ? 12.810 5.175 -26.146 1.00 80.25 87 SER A C 1
ATOM 695 O O . SER A 1 87 ? 13.917 4.876 -25.700 1.00 80.25 87 SER A O 1
ATOM 697 N N . HIS A 1 88 ? 12.520 6.414 -26.555 1.00 76.62 88 HIS A N 1
ATOM 698 C CA . HIS A 1 88 ? 13.475 7.525 -26.614 1.00 76.62 88 HIS A CA 1
ATOM 699 C C . HIS A 1 88 ? 13.937 8.062 -25.239 1.00 76.62 88 HIS A C 1
ATOM 701 O O . HIS A 1 88 ? 14.907 8.817 -25.178 1.00 76.62 88 HIS A O 1
ATOM 707 N N . LEU A 1 89 ? 13.276 7.685 -24.137 1.00 76.94 89 LEU A N 1
ATOM 708 C CA . LEU A 1 89 ? 13.622 8.075 -22.762 1.00 76.94 89 LEU A CA 1
ATOM 709 C C . LEU A 1 89 ? 14.260 6.946 -21.944 1.00 76.94 89 LEU A C 1
ATOM 711 O O . LEU A 1 89 ? 14.792 7.226 -20.870 1.00 76.94 89 LEU A O 1
ATOM 715 N N . THR A 1 90 ? 14.266 5.708 -22.445 1.00 73.94 90 THR A N 1
ATOM 716 C CA . THR A 1 90 ? 14.762 4.513 -21.723 1.00 73.94 90 THR A CA 1
ATOM 717 C C . THR A 1 90 ? 16.227 4.597 -21.287 1.00 73.94 90 THR A C 1
ATOM 719 O O . THR A 1 90 ? 16.616 3.972 -20.303 1.00 73.94 90 THR A O 1
ATOM 722 N N . SER A 1 91 ? 17.046 5.402 -21.970 1.00 71.25 91 SER A N 1
ATOM 723 C CA . SER A 1 91 ? 18.448 5.637 -21.600 1.00 71.25 91 SER A CA 1
ATOM 724 C C . SER A 1 91 ? 18.622 6.593 -20.413 1.00 71.25 91 SER A C 1
ATOM 726 O O . SER A 1 91 ? 19.690 6.619 -19.803 1.00 71.25 91 SER A O 1
ATOM 728 N N . LYS A 1 92 ? 17.588 7.374 -20.069 1.00 72.56 92 LYS A N 1
ATOM 729 C CA . LYS A 1 92 ? 17.630 8.418 -19.030 1.00 72.56 92 LYS A CA 1
ATOM 730 C C . LYS A 1 92 ? 16.720 8.100 -17.851 1.00 72.56 92 LYS A C 1
ATOM 732 O O . LYS A 1 92 ? 17.112 8.301 -16.705 1.00 72.56 92 LYS A O 1
ATOM 737 N N . ILE A 1 93 ? 15.510 7.631 -18.132 1.00 81.69 93 ILE A N 1
ATOM 738 C CA . ILE A 1 93 ? 14.475 7.338 -17.144 1.00 81.69 93 ILE A CA 1
ATOM 739 C C . ILE A 1 93 ? 14.262 5.833 -17.121 1.00 81.69 93 ILE A C 1
ATOM 741 O O . ILE A 1 93 ? 14.195 5.184 -18.163 1.00 81.69 93 ILE A O 1
ATOM 745 N N . GLY A 1 94 ? 14.145 5.277 -15.926 1.00 89.62 94 GLY A N 1
ATOM 746 C CA . GLY A 1 94 ? 13.835 3.869 -15.763 1.00 89.62 94 GLY A CA 1
ATOM 747 C C . GLY A 1 94 ? 13.252 3.577 -14.398 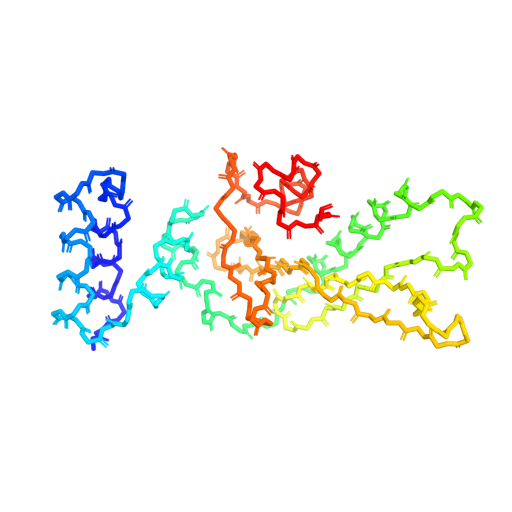1.00 89.62 94 GLY A C 1
ATOM 748 O O . GLY A 1 94 ? 13.023 4.472 -13.585 1.00 89.62 94 GLY A O 1
ATOM 749 N N . PHE A 1 95 ? 13.057 2.294 -14.135 1.00 93.62 95 PHE A N 1
ATOM 750 C CA . PHE A 1 95 ? 12.553 1.820 -12.860 1.00 93.62 95 PHE A CA 1
ATOM 751 C C . PHE A 1 95 ? 13.493 0.781 -12.268 1.00 93.62 95 PHE A C 1
ATOM 753 O O . PHE A 1 95 ? 14.123 0.001 -12.981 1.00 93.62 95 PHE A O 1
ATOM 760 N N . LEU A 1 96 ? 13.584 0.778 -10.944 1.00 93.75 96 LEU A N 1
ATOM 761 C CA . LEU A 1 96 ? 14.257 -0.256 -10.176 1.00 93.75 96 LEU A CA 1
ATOM 762 C C . LEU A 1 96 ? 13.211 -1.007 -9.367 1.00 93.75 96 LEU A C 1
ATOM 764 O O . LEU A 1 96 ? 12.447 -0.402 -8.615 1.00 93.75 96 LEU A O 1
ATOM 768 N N . VAL A 1 97 ? 13.220 -2.330 -9.489 1.00 96.94 97 VAL A N 1
ATOM 769 C CA . VAL A 1 97 ? 12.339 -3.219 -8.734 1.00 96.94 97 VAL A CA 1
ATOM 770 C C . VAL A 1 97 ? 13.199 -4.056 -7.798 1.00 96.94 97 VAL A C 1
ATOM 772 O O . VAL A 1 97 ? 14.140 -4.721 -8.230 1.00 96.94 97 VAL A O 1
ATOM 775 N N . LYS A 1 98 ? 12.904 -4.006 -6.498 1.00 96.94 98 LYS A N 1
ATOM 776 C CA . LYS A 1 98 ? 13.637 -4.754 -5.468 1.00 96.94 98 LYS A CA 1
ATOM 777 C C . LYS A 1 98 ? 12.678 -5.622 -4.671 1.00 96.94 98 LYS A C 1
ATOM 779 O O . LYS A 1 98 ? 11.760 -5.103 -4.039 1.00 96.94 98 LYS A O 1
ATOM 784 N N . ALA A 1 99 ? 12.926 -6.928 -4.659 1.00 96.94 99 ALA A N 1
ATOM 785 C CA . ALA A 1 99 ? 12.216 -7.871 -3.805 1.00 96.94 99 ALA A CA 1
ATOM 786 C C . ALA A 1 99 ? 13.018 -8.152 -2.527 1.00 96.94 99 ALA A C 1
ATOM 788 O O . ALA A 1 99 ? 14.216 -8.422 -2.586 1.00 96.94 99 ALA A O 1
ATOM 789 N N . HIS A 1 100 ? 12.359 -8.103 -1.371 1.00 95.38 100 HIS A N 1
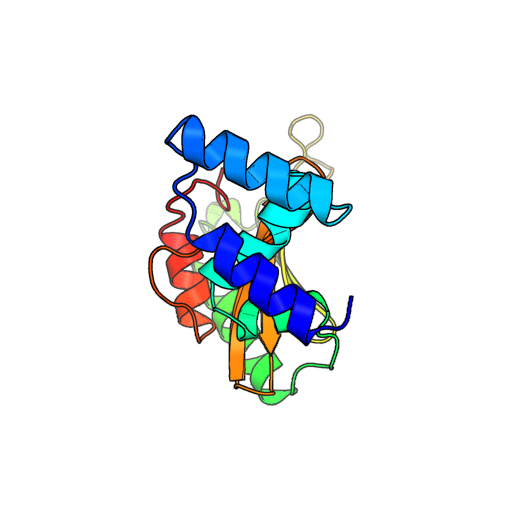ATOM 790 C CA . HIS A 1 100 ? 12.965 -8.398 -0.075 1.00 95.38 100 HIS A CA 1
ATOM 791 C C . HIS A 1 100 ? 11.907 -8.907 0.916 1.00 95.38 100 HIS A C 1
ATOM 793 O O . HIS A 1 100 ? 10.901 -8.238 1.164 1.00 95.38 100 HIS A O 1
ATOM 799 N N . TYR A 1 101 ? 12.129 -10.091 1.497 1.00 95.50 101 TYR A N 1
ATOM 800 C CA . TYR A 1 101 ? 11.135 -10.839 2.284 1.00 95.50 101 TYR A CA 1
ATOM 801 C C . TYR A 1 101 ? 9.802 -11.005 1.536 1.00 95.50 101 TYR A C 1
ATOM 803 O O . TYR A 1 101 ? 9.766 -11.674 0.509 1.00 95.50 101 TYR A O 1
ATOM 811 N N . ASN A 1 102 ? 8.717 -10.417 2.043 1.00 96.38 102 ASN A N 1
ATOM 812 C CA . ASN A 1 102 ? 7.391 -10.408 1.432 1.00 96.38 102 ASN A CA 1
ATOM 813 C C . ASN A 1 102 ? 7.080 -9.120 0.665 1.00 96.38 102 ASN A C 1
ATOM 815 O O . ASN A 1 102 ? 5.910 -8.793 0.479 1.00 96.38 102 ASN A O 1
ATOM 819 N N . ARG A 1 103 ? 8.090 -8.331 0.299 1.00 97.25 103 ARG A N 1
ATOM 820 C CA . ARG A 1 103 ? 7.893 -6.984 -0.236 1.00 97.25 103 ARG A CA 1
ATOM 821 C C . ARG A 1 103 ? 8.535 -6.847 -1.596 1.00 97.25 103 ARG A C 1
ATOM 823 O O . ARG A 1 103 ? 9.663 -7.295 -1.781 1.00 97.25 103 ARG A O 1
ATOM 830 N N . ILE A 1 104 ? 7.847 -6.153 -2.490 1.00 98.25 104 ILE A N 1
ATOM 831 C CA . ILE A 1 104 ? 8.408 -5.662 -3.743 1.00 98.25 104 ILE A CA 1
ATOM 832 C C . ILE A 1 104 ? 8.304 -4.142 -3.717 1.00 98.25 104 ILE A C 1
ATOM 834 O O . ILE A 1 104 ? 7.213 -3.599 -3.561 1.00 98.25 104 ILE A O 1
ATOM 838 N N . THR A 1 105 ? 9.441 -3.463 -3.818 1.00 98.12 105 THR A N 1
ATOM 839 C CA . THR A 1 105 ? 9.531 -2.001 -3.851 1.00 98.12 105 THR A CA 1
ATOM 840 C C . THR A 1 105 ? 9.887 -1.552 -5.260 1.00 98.12 105 THR A C 1
ATOM 842 O O . THR A 1 105 ? 10.811 -2.102 -5.863 1.00 98.12 105 THR A O 1
ATOM 845 N N . ILE A 1 106 ? 9.184 -0.534 -5.747 1.00 97.25 106 ILE A N 1
ATOM 846 C CA . ILE A 1 106 ? 9.432 0.119 -7.029 1.00 97.25 106 ILE A CA 1
ATOM 847 C C . ILE A 1 106 ? 9.996 1.512 -6.755 1.00 97.25 106 ILE A C 1
ATOM 849 O O . ILE A 1 106 ? 9.455 2.277 -5.946 1.00 97.25 106 ILE A O 1
ATOM 853 N N . ALA A 1 107 ? 11.096 1.828 -7.430 1.00 94.94 107 ALA A N 1
ATOM 854 C CA . ALA A 1 107 ? 11.696 3.148 -7.435 1.00 94.94 107 ALA A CA 1
ATOM 855 C C . ALA A 1 107 ? 11.822 3.678 -8.857 1.00 94.94 107 ALA A C 1
ATOM 857 O O . ALA A 1 107 ? 12.201 2.946 -9.771 1.00 94.94 107 ALA A O 1
ATOM 858 N N . GLU A 1 108 ? 11.547 4.962 -9.021 1.00 92.56 108 GLU A N 1
ATOM 859 C CA . GLU A 1 108 ? 11.838 5.685 -10.246 1.00 92.56 108 GLU A CA 1
ATOM 860 C C . GLU A 1 108 ? 13.311 6.102 -10.251 1.00 92.56 108 GLU A C 1
ATOM 862 O O . GLU A 1 108 ? 13.829 6.615 -9.256 1.00 92.56 108 GLU A O 1
ATOM 867 N N . LYS A 1 109 ? 13.987 5.867 -11.372 1.00 91.25 109 LYS A N 1
ATOM 868 C CA . LYS A 1 109 ? 15.372 6.254 -11.628 1.00 91.25 109 LYS A CA 1
ATOM 869 C C . LYS A 1 109 ? 15.370 7.394 -12.645 1.00 91.25 109 LYS A C 1
ATOM 871 O O . LYS A 1 109 ? 14.933 7.187 -13.776 1.00 91.25 109 LYS A O 1
ATOM 876 N N . ARG A 1 110 ? 15.885 8.570 -12.273 1.00 88.94 110 ARG A N 1
ATOM 877 C CA . ARG A 1 110 ? 16.010 9.732 -13.176 1.00 88.94 110 ARG A CA 1
ATOM 878 C C . ARG A 1 110 ? 17.351 10.448 -12.991 1.00 88.94 110 ARG A C 1
ATOM 880 O O . ARG A 1 110 ? 17.934 10.354 -11.911 1.00 88.94 110 ARG A O 1
ATOM 887 N N . PRO A 1 111 ? 17.852 11.189 -13.994 1.00 88.69 111 PRO A N 1
ATOM 888 C CA . PRO A 1 111 ? 18.983 12.089 -13.801 1.00 88.69 111 PRO A CA 1
ATOM 889 C C . PRO A 1 111 ? 18.596 13.217 -12.838 1.00 88.69 111 PRO A C 1
ATOM 891 O O . PRO A 1 111 ? 17.442 13.656 -12.825 1.00 88.69 111 PRO A O 1
ATOM 894 N N . LEU A 1 112 ? 19.543 13.703 -12.036 1.00 87.25 112 LEU A N 1
ATOM 895 C CA . LEU A 1 112 ? 19.307 14.883 -11.209 1.00 87.25 112 LEU A CA 1
ATOM 896 C C . LEU A 1 112 ? 19.149 16.114 -12.102 1.00 87.25 112 LEU A C 1
ATOM 898 O O . LEU A 1 112 ? 19.930 16.323 -13.026 1.00 87.25 112 LEU A O 1
ATOM 902 N N . PHE A 1 113 ? 18.171 16.964 -11.783 1.00 81.69 113 PHE A N 1
ATOM 903 C CA . PHE A 1 113 ? 17.913 18.184 -12.551 1.00 81.69 113 PHE A CA 1
ATOM 904 C C . PHE A 1 113 ? 19.137 19.115 -12.602 1.00 81.69 113 PHE A C 1
ATOM 906 O O . PHE A 1 113 ? 19.469 19.633 -13.661 1.00 81.69 113 PHE A O 1
ATOM 913 N N . GLY A 1 114 ? 19.830 19.291 -11.471 1.00 87.06 114 GLY A N 1
ATOM 914 C CA . GLY A 1 114 ? 21.016 20.151 -11.381 1.00 87.06 114 GLY A CA 1
ATOM 915 C C . GLY A 1 114 ? 22.329 19.500 -11.829 1.00 87.06 114 GLY A C 1
ATOM 916 O O . GLY A 1 114 ? 23.308 20.208 -12.023 1.00 87.06 114 GLY A O 1
ATOM 917 N N . ASP A 1 115 ? 22.366 18.174 -11.980 1.00 88.00 115 ASP A N 1
ATOM 918 C CA . ASP A 1 115 ? 23.553 17.445 -12.437 1.00 88.00 115 ASP A CA 1
ATOM 919 C C . ASP A 1 115 ? 23.136 16.146 -13.149 1.00 88.00 115 ASP A C 1
ATOM 921 O O . ASP A 1 115 ? 23.023 15.090 -12.516 1.00 88.00 115 ASP A O 1
ATOM 925 N N . PRO A 1 116 ? 22.914 16.200 -14.473 1.00 84.12 116 PRO A N 1
ATOM 926 C CA . PRO A 1 116 ? 22.472 15.045 -15.248 1.00 84.12 116 PRO A CA 1
ATOM 927 C C . PRO A 1 116 ? 23.472 13.879 -15.291 1.00 84.12 116 PRO A C 1
ATOM 929 O O . PRO A 1 116 ? 23.094 12.790 -15.722 1.00 84.12 116 PRO A O 1
ATOM 932 N N . SER A 1 117 ? 24.726 14.073 -14.856 1.00 85.75 117 SER A N 1
ATOM 933 C CA . SER A 1 117 ? 25.698 12.976 -14.722 1.00 85.75 117 SER A CA 1
ATOM 934 C C . SER A 1 117 ? 25.373 12.058 -13.539 1.00 85.75 117 SER A C 1
ATOM 936 O O . SER A 1 117 ? 25.767 10.889 -13.507 1.00 85.75 117 SER A O 1
ATOM 938 N N . ARG A 1 118 ? 24.601 12.567 -12.573 1.00 87.06 118 ARG A N 1
ATOM 939 C CA . ARG A 1 118 ? 24.164 11.848 -11.381 1.00 87.06 118 ARG A CA 1
ATOM 940 C C . ARG A 1 118 ? 22.718 11.408 -11.523 1.00 87.06 118 ARG A C 1
ATOM 942 O O . ARG A 1 118 ? 21.881 12.074 -12.120 1.00 87.06 118 ARG A O 1
ATOM 949 N N . THR A 1 119 ? 22.410 10.270 -10.916 1.00 86.44 119 THR A N 1
ATOM 950 C CA . THR A 1 119 ? 21.073 9.676 -10.938 1.00 86.44 119 THR A CA 1
ATOM 951 C C . THR A 1 119 ? 20.452 9.699 -9.543 1.00 86.44 119 THR A C 1
ATOM 953 O O . THR A 1 119 ? 21.103 9.307 -8.574 1.00 86.44 119 THR A O 1
ATOM 956 N N . SER A 1 120 ? 19.184 10.098 -9.437 1.00 89.19 120 SER A N 1
ATOM 957 C CA . SER A 1 120 ? 18.343 9.877 -8.260 1.00 89.19 120 SER A CA 1
ATOM 958 C C . SER A 1 120 ? 17.514 8.602 -8.397 1.00 89.19 120 SER A C 1
ATOM 960 O O . SER A 1 120 ? 17.131 8.189 -9.492 1.00 89.19 120 SER A O 1
ATOM 962 N N . CYS A 1 121 ? 17.245 7.964 -7.258 1.00 90.50 121 CYS A N 1
ATOM 963 C CA . CYS A 1 121 ? 16.327 6.836 -7.149 1.00 90.50 121 CYS A CA 1
ATOM 964 C C . CYS A 1 121 ? 15.283 7.154 -6.079 1.00 90.50 121 CYS A C 1
ATOM 966 O O . CYS A 1 121 ? 15.618 7.240 -4.896 1.00 90.50 121 CYS A O 1
ATOM 968 N N . SER A 1 122 ? 14.032 7.309 -6.496 1.00 91.69 122 SER A N 1
ATOM 969 C CA . SER A 1 122 ? 12.919 7.682 -5.625 1.00 91.69 122 SER A CA 1
ATOM 970 C C . SER A 1 122 ? 11.945 6.518 -5.513 1.00 91.69 122 SER A C 1
ATOM 972 O O . SER A 1 122 ? 11.227 6.198 -6.453 1.00 91.69 122 SER A O 1
ATOM 974 N N . GLU A 1 123 ? 11.938 5.849 -4.362 1.00 95.19 123 GLU A N 1
ATOM 975 C CA . GLU A 1 123 ? 10.938 4.823 -4.051 1.00 95.19 123 GLU A CA 1
ATOM 976 C C . GLU A 1 123 ? 9.558 5.466 -3.885 1.00 95.19 123 GLU A C 1
ATOM 978 O O . GLU A 1 123 ? 9.420 6.394 -3.087 1.00 95.19 123 GLU A O 1
ATOM 983 N N . PHE A 1 124 ? 8.541 4.942 -4.568 1.00 94.31 124 PHE A N 1
ATOM 984 C CA . PHE A 1 124 ? 7.182 5.501 -4.515 1.00 94.31 124 PHE A CA 1
ATOM 985 C C . PHE A 1 124 ? 6.112 4.447 -4.210 1.00 94.31 124 PHE A C 1
ATOM 987 O O . PHE A 1 124 ? 5.146 4.737 -3.507 1.00 94.31 124 PHE A O 1
ATOM 994 N N . CYS A 1 125 ? 6.320 3.201 -4.644 1.00 96.75 125 CYS A N 1
ATOM 995 C CA . CYS A 1 125 ? 5.360 2.115 -4.482 1.00 96.75 125 CYS A CA 1
ATOM 996 C C . CYS A 1 125 ? 5.995 0.903 -3.793 1.00 96.75 125 CYS A C 1
ATOM 998 O O . CYS A 1 125 ? 7.123 0.507 -4.099 1.00 96.75 125 CYS A O 1
ATOM 1000 N N . GLN A 1 126 ? 5.250 0.280 -2.881 1.00 97.75 126 GLN A N 1
ATOM 1001 C CA . GLN A 1 126 ? 5.604 -1.005 -2.298 1.00 97.75 126 GLN A CA 1
ATOM 1002 C C . GLN A 1 126 ? 4.383 -1.918 -2.222 1.00 97.75 126 GLN A C 1
ATOM 1004 O O . GLN A 1 126 ? 3.353 -1.559 -1.665 1.00 97.75 126 GLN A O 1
ATOM 1009 N N . MET A 1 127 ? 4.527 -3.138 -2.720 1.00 97.94 127 MET A N 1
ATOM 1010 C CA . MET A 1 127 ? 3.518 -4.189 -2.619 1.00 97.94 127 MET A CA 1
ATOM 1011 C C . MET A 1 127 ? 3.982 -5.206 -1.583 1.00 97.94 127 MET A C 1
ATOM 1013 O O . MET A 1 127 ? 5.159 -5.583 -1.556 1.00 97.94 127 MET A O 1
ATOM 1017 N N . ARG A 1 128 ? 3.082 -5.634 -0.697 1.00 97.56 128 ARG A N 1
ATOM 1018 C CA . ARG A 1 128 ? 3.382 -6.621 0.347 1.00 97.56 128 ARG A CA 1
ATOM 1019 C C . ARG A 1 128 ? 2.480 -7.833 0.206 1.00 97.56 128 ARG A C 1
ATOM 1021 O O . ARG A 1 128 ? 1.268 -7.674 0.170 1.00 97.56 128 ARG A O 1
ATOM 1028 N N . TYR A 1 129 ? 3.077 -9.016 0.192 1.00 97.94 129 TYR A N 1
ATOM 1029 C CA . TYR A 1 129 ? 2.360 -10.284 0.140 1.00 97.94 129 TYR A CA 1
ATOM 1030 C C . TYR A 1 129 ? 2.114 -10.852 1.542 1.00 97.94 129 TYR A C 1
ATOM 1032 O O . TYR A 1 129 ? 2.976 -10.753 2.429 1.00 97.94 129 TYR A O 1
ATOM 1040 N N . THR A 1 130 ? 0.957 -11.476 1.734 1.00 96.62 130 THR A N 1
ATOM 1041 C CA . THR A 1 130 ? 0.616 -12.280 2.908 1.00 96.62 130 THR A CA 1
ATOM 1042 C C . THR A 1 130 ? 0.181 -13.671 2.462 1.00 96.62 130 THR A C 1
ATOM 1044 O O . THR A 1 130 ? -0.796 -13.821 1.747 1.00 96.62 130 THR A O 1
ATOM 1047 N N . ASP A 1 131 ? 0.898 -14.708 2.892 1.00 95.69 131 ASP A N 1
ATOM 1048 C CA . ASP A 1 131 ? 0.623 -16.104 2.512 1.00 95.69 131 ASP A CA 1
ATOM 1049 C C . ASP A 1 131 ? -0.470 -16.769 3.366 1.00 95.69 131 ASP A C 1
ATOM 1051 O O . ASP A 1 131 ? -0.987 -17.814 2.997 1.00 95.69 131 ASP A O 1
ATOM 1055 N N . PHE A 1 132 ? -0.845 -16.176 4.504 1.00 94.50 132 PHE A N 1
ATOM 1056 C CA . PHE A 1 132 ? -1.915 -16.711 5.351 1.00 94.50 132 PHE A CA 1
ATOM 1057 C C . PHE A 1 132 ? -3.302 -16.582 4.705 1.00 94.50 132 PHE A C 1
ATOM 1059 O O . PHE A 1 132 ? -4.241 -17.233 5.150 1.00 94.50 132 PHE A O 1
ATOM 1066 N N . ASP A 1 133 ? -3.441 -15.711 3.708 1.00 95.50 133 ASP A N 1
ATOM 1067 C CA . ASP A 1 133 ? -4.663 -15.506 2.928 1.00 95.50 133 AS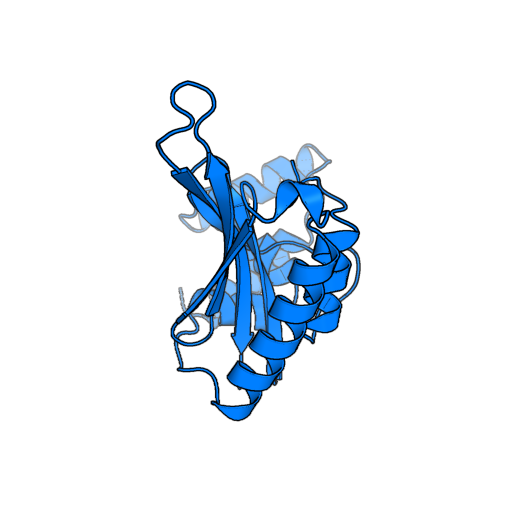P A CA 1
ATOM 1068 C C . ASP A 1 133 ? -4.397 -15.242 1.438 1.00 95.50 133 ASP A C 1
ATOM 1070 O O . ASP A 1 133 ? -5.326 -14.933 0.696 1.00 95.50 133 ASP A O 1
ATOM 1074 N N . ASN A 1 134 ? -3.142 -15.389 1.003 1.00 96.06 134 ASN A N 1
ATOM 1075 C CA . ASN A 1 134 ? -2.671 -15.183 -0.366 1.00 96.06 134 ASN A CA 1
ATOM 1076 C C . ASN A 1 134 ? -3.052 -13.816 -0.958 1.00 96.06 134 ASN A C 1
ATOM 1078 O O . ASN A 1 134 ? -3.432 -13.721 -2.125 1.00 96.06 134 ASN A O 1
ATOM 1082 N N . ARG A 1 135 ? -2.955 -12.749 -0.154 1.00 97.06 135 ARG A N 1
ATOM 1083 C CA . ARG A 1 135 ? -3.319 -11.385 -0.569 1.00 97.06 135 ARG A CA 1
ATOM 1084 C C . ARG A 1 135 ? -2.121 -10.473 -0.764 1.00 97.06 135 ARG A C 1
ATOM 1086 O O . ARG A 1 135 ? -1.080 -10.599 -0.113 1.00 97.06 135 ARG A O 1
ATOM 1093 N N . TRP A 1 136 ? -2.321 -9.496 -1.639 1.00 98.12 136 TRP A N 1
ATOM 1094 C CA . TRP A 1 136 ? -1.426 -8.368 -1.838 1.00 98.12 136 TRP A CA 1
ATOM 1095 C C . TRP A 1 136 ? -1.975 -7.101 -1.190 1.00 98.12 136 TRP A C 1
ATOM 1097 O O . TRP A 1 136 ? -3.177 -6.862 -1.151 1.00 98.12 136 TRP A O 1
ATOM 1107 N N . HIS A 1 137 ? -1.062 -6.283 -0.679 1.00 98.00 137 HIS A N 1
ATOM 1108 C CA . HIS A 1 137 ? -1.363 -5.035 0.012 1.00 98.00 137 HIS A CA 1
ATOM 1109 C C . HIS A 1 137 ? -0.509 -3.922 -0.573 1.00 98.00 137 HIS A C 1
ATOM 1111 O O . HIS A 1 137 ? 0.721 -4.045 -0.611 1.00 98.00 137 HIS A O 1
ATOM 1117 N N . LEU A 1 138 ? -1.148 -2.833 -0.990 1.00 98.00 138 LEU A N 1
ATOM 1118 C CA . LEU A 1 138 ? -0.480 -1.709 -1.630 1.00 98.00 138 LEU A CA 1
ATOM 1119 C C . LEU A 1 138 ? -0.067 -0.648 -0.603 1.00 98.00 138 LEU A C 1
ATOM 1121 O O . LEU A 1 138 ? -0.812 -0.310 0.317 1.00 98.00 138 LEU A O 1
ATOM 1125 N N . TYR A 1 139 ? 1.151 -0.138 -0.750 1.00 97.94 139 TYR A N 1
ATOM 1126 C CA . TYR A 1 139 ? 1.728 0.900 0.089 1.00 97.94 139 TYR A CA 1
ATOM 1127 C C . TYR A 1 139 ? 2.353 1.983 -0.781 1.00 97.94 139 TYR A C 1
ATOM 1129 O O . TYR A 1 139 ? 3.005 1.701 -1.786 1.00 97.94 139 TYR A O 1
ATOM 1137 N N . TRP A 1 140 ? 2.228 3.219 -0.320 1.00 96.81 140 TRP A N 1
ATOM 1138 C CA . TRP A 1 140 ? 2.832 4.396 -0.931 1.00 96.81 140 TRP A CA 1
ATOM 1139 C C . TRP A 1 140 ? 3.811 5.046 0.044 1.00 96.81 140 TRP A C 1
ATOM 1141 O O . TRP A 1 140 ? 3.742 4.834 1.266 1.00 96.81 140 TRP A O 1
ATOM 1151 N N . LYS A 1 141 ? 4.768 5.807 -0.486 1.00 95.19 141 LYS A N 1
ATOM 1152 C CA . LYS A 1 141 ? 5.761 6.509 0.330 1.00 95.19 141 LYS A CA 1
ATOM 1153 C C . LYS A 1 141 ? 5.319 7.955 0.542 1.00 95.19 141 LYS A C 1
ATOM 1155 O O . LYS A 1 141 ? 5.237 8.729 -0.404 1.00 95.19 141 LYS A O 1
ATOM 1160 N N . ARG A 1 142 ? 5.053 8.346 1.794 1.00 91.12 142 ARG A N 1
ATOM 1161 C CA . ARG A 1 142 ? 4.744 9.751 2.115 1.00 91.12 142 ARG A CA 1
ATOM 1162 C C . ARG A 1 142 ? 5.987 10.630 1.948 1.00 91.12 142 ARG A C 1
ATOM 1164 O O . ARG A 1 142 ? 7.111 10.139 2.034 1.00 91.12 142 ARG A O 1
ATOM 1171 N N . LYS A 1 143 ? 5.790 11.954 1.864 1.00 87.00 143 LYS A N 1
ATOM 1172 C CA . LYS A 1 143 ? 6.873 12.966 1.862 1.00 87.00 143 LYS A CA 1
ATOM 1173 C C . LYS A 1 143 ? 7.859 12.821 3.032 1.00 87.00 143 LYS A C 1
ATOM 1175 O O . LYS A 1 143 ? 9.020 13.180 2.910 1.00 87.00 143 LYS A O 1
ATOM 1180 N N . THR A 1 144 ? 7.412 12.252 4.154 1.00 90.06 144 THR A N 1
ATOM 1181 C CA . THR A 1 144 ? 8.255 11.944 5.322 1.00 90.06 144 THR A CA 1
ATOM 1182 C C . THR A 1 144 ? 9.201 10.753 5.113 1.00 90.06 144 THR A C 1
ATOM 1184 O O . THR A 1 144 ? 9.971 10.420 6.008 1.00 90.06 144 THR A O 1
ATOM 1187 N N . GLY A 1 145 ? 9.116 10.055 3.976 1.00 90.62 145 GLY A N 1
ATOM 1188 C CA . GLY A 1 145 ? 9.883 8.849 3.662 1.00 90.62 145 GLY A CA 1
ATOM 1189 C C . GLY A 1 145 ? 9.314 7.556 4.258 1.00 90.62 145 GLY A C 1
ATOM 1190 O O . GLY A 1 145 ? 9.848 6.477 3.998 1.00 90.62 145 GLY A O 1
ATOM 1191 N N . LYS A 1 146 ? 8.230 7.631 5.041 1.00 94.38 146 LYS A N 1
ATOM 1192 C CA . LYS A 1 146 ? 7.585 6.461 5.654 1.00 94.38 146 LYS A CA 1
ATOM 1193 C C . LYS A 1 146 ? 6.625 5.781 4.673 1.00 94.38 146 LYS A C 1
ATOM 1195 O O . LYS A 1 146 ? 5.878 6.451 3.962 1.00 94.38 146 LYS A O 1
ATOM 1200 N N . TRP A 1 147 ? 6.594 4.450 4.707 1.00 96.50 147 TRP A N 1
ATOM 1201 C CA . TRP A 1 147 ? 5.613 3.639 3.981 1.00 96.50 147 TRP A CA 1
ATOM 1202 C C . TRP A 1 147 ? 4.261 3.644 4.685 1.00 96.50 147 TRP A C 1
ATOM 1204 O O . TRP A 1 147 ? 4.194 3.334 5.876 1.00 96.50 147 TRP A O 1
ATOM 1214 N N . TRP A 1 148 ? 3.200 3.918 3.937 1.00 97.19 148 TRP A N 1
ATOM 1215 C CA . TRP A 1 148 ? 1.826 3.952 4.425 1.00 97.19 148 TRP A CA 1
ATOM 1216 C C . TRP A 1 148 ? 0.934 3.006 3.632 1.00 97.19 148 TRP A C 1
ATOM 1218 O O . TRP A 1 148 ? 1.133 2.898 2.422 1.00 97.19 148 TRP A O 1
ATOM 1228 N N . PRO A 1 149 ? -0.033 2.327 4.276 1.00 97.38 149 PRO A N 1
ATOM 1229 C CA . PRO A 1 149 ? -1.059 1.592 3.556 1.00 97.38 149 PRO A CA 1
ATOM 1230 C C . PRO A 1 149 ? -1.808 2.549 2.632 1.00 97.38 149 PRO A C 1
ATOM 1232 O O . PRO A 1 149 ? -2.178 3.660 3.033 1.00 97.38 149 PRO A O 1
ATOM 1235 N N . TYR A 1 150 ? -1.986 2.119 1.393 1.00 97.19 150 TYR A N 1
ATOM 1236 C CA . TYR A 1 150 ? -2.825 2.793 0.421 1.00 97.19 150 TYR A CA 1
ATOM 1237 C C . TYR A 1 150 ? -4.244 2.240 0.548 1.00 97.19 150 TYR A C 1
ATOM 1239 O O . TYR A 1 150 ? -4.414 1.022 0.526 1.00 97.19 150 TYR A O 1
ATOM 1247 N N . VAL A 1 151 ? -5.238 3.116 0.712 1.00 96.06 151 VAL A N 1
ATOM 1248 C CA . VAL A 1 151 ? -6.656 2.729 0.736 1.00 96.06 151 VAL A CA 1
ATOM 1249 C C . VAL A 1 151 ? -7.156 2.752 -0.710 1.00 96.06 151 VAL A C 1
ATOM 1251 O O . VAL A 1 151 ? -7.302 3.842 -1.275 1.00 96.06 151 VAL A O 1
ATOM 1254 N N . PRO A 1 152 ? -7.344 1.581 -1.343 1.00 95.00 152 PRO A N 1
ATOM 1255 C CA . PRO A 1 152 ? -7.657 1.507 -2.756 1.00 95.00 152 PRO A CA 1
ATOM 1256 C C . PRO A 1 152 ? -9.133 1.823 -3.010 1.00 95.00 152 PRO A C 1
ATOM 1258 O O . PRO A 1 152 ? -9.983 1.614 -2.141 1.00 95.00 152 PRO A O 1
ATOM 1261 N N . LYS A 1 153 ? -9.451 2.311 -4.213 1.00 93.62 153 LYS A N 1
ATOM 1262 C CA . LYS A 1 153 ? -10.845 2.578 -4.610 1.00 93.62 153 LYS A CA 1
ATOM 1263 C C . LYS A 1 153 ? -11.603 1.288 -4.899 1.00 93.62 153 LYS A C 1
ATOM 1265 O O . LYS A 1 153 ? -12.805 1.220 -4.646 1.00 93.62 153 LYS A O 1
ATOM 1270 N N . LYS A 1 154 ? -10.919 0.263 -5.413 1.00 93.88 154 LYS A N 1
ATOM 1271 C CA . LYS A 1 154 ? -11.473 -1.086 -5.565 1.00 93.88 154 LYS A CA 1
ATOM 1272 C C . LYS A 1 154 ? -10.620 -2.079 -4.790 1.00 93.88 154 LYS A C 1
ATOM 1274 O O . LYS A 1 154 ? -9.435 -1.869 -4.553 1.00 93.88 154 LYS A O 1
ATOM 1279 N N . THR A 1 155 ? -11.233 -3.179 -4.377 1.00 94.19 155 THR A N 1
ATOM 1280 C CA . THR A 1 155 ? -10.554 -4.171 -3.547 1.00 94.19 155 THR A CA 1
ATOM 1281 C C . THR A 1 155 ? -9.316 -4.744 -4.237 1.00 94.19 155 THR A C 1
ATOM 1283 O O . THR A 1 155 ? -9.316 -4.979 -5.443 1.00 94.19 155 THR A O 1
ATOM 1286 N N . VAL A 1 156 ? -8.264 -4.977 -3.451 1.00 96.50 156 VAL A N 1
ATOM 1287 C CA . VAL A 1 156 ? -6.985 -5.514 -3.918 1.00 96.50 156 VAL A CA 1
ATOM 1288 C C . VAL A 1 156 ? -6.762 -6.890 -3.310 1.00 96.50 156 VAL A C 1
ATOM 1290 O O . VAL A 1 156 ? -6.714 -7.034 -2.086 1.00 96.50 156 VAL A O 1
ATOM 1293 N N . TYR A 1 157 ? -6.587 -7.894 -4.167 1.00 96.44 157 TYR A N 1
ATOM 1294 C CA . TYR A 1 157 ? -6.176 -9.235 -3.755 1.00 96.44 157 TYR A CA 1
ATOM 1295 C C . TYR A 1 157 ? -4.914 -9.697 -4.474 1.00 96.44 157 TYR A C 1
ATOM 1297 O O . TYR A 1 157 ? -4.109 -10.415 -3.884 1.00 96.44 157 TYR A O 1
ATOM 1305 N N . THR A 1 158 ? -4.714 -9.255 -5.713 1.00 97.81 158 THR A N 1
ATOM 1306 C CA . THR A 1 158 ? -3.651 -9.714 -6.608 1.00 97.81 158 THR A CA 1
ATOM 1307 C C . THR A 1 158 ? -2.642 -8.607 -6.938 1.00 97.81 158 THR A C 1
ATOM 1309 O O . THR A 1 158 ? -2.840 -7.431 -6.620 1.00 97.81 158 THR A O 1
ATOM 1312 N N . ILE A 1 159 ? -1.543 -8.984 -7.600 1.00 97.81 159 ILE A N 1
ATOM 1313 C CA . ILE A 1 159 ? -0.612 -8.016 -8.200 1.00 97.81 159 ILE A CA 1
ATOM 1314 C C . ILE A 1 159 ? -1.307 -7.169 -9.260 1.00 97.81 159 ILE A C 1
ATOM 1316 O O . ILE A 1 159 ? -1.090 -5.963 -9.296 1.00 97.81 159 ILE A O 1
ATOM 1320 N N . ASP A 1 160 ? -2.151 -7.775 -10.090 1.00 97.81 160 ASP A N 1
ATOM 1321 C CA . ASP A 1 160 ? -2.832 -7.063 -11.169 1.00 97.81 160 ASP A CA 1
ATOM 1322 C C . ASP A 1 160 ? -3.800 -6.007 -10.602 1.00 97.81 160 ASP A C 1
ATOM 1324 O O . ASP A 1 160 ? -3.853 -4.885 -11.106 1.00 97.81 160 ASP A O 1
ATOM 1328 N N . ASP A 1 161 ? -4.450 -6.289 -9.465 1.00 97.88 161 ASP A N 1
ATOM 1329 C CA . ASP A 1 161 ? -5.245 -5.287 -8.741 1.00 97.88 161 ASP A CA 1
ATOM 1330 C C . ASP A 1 161 ? -4.387 -4.133 -8.208 1.00 97.88 161 ASP A C 1
ATOM 1332 O O . ASP A 1 161 ? -4.798 -2.976 -8.280 1.00 97.88 161 ASP A O 1
ATOM 1336 N N . CYS A 1 162 ? -3.190 -4.431 -7.685 1.00 97.88 162 CYS A N 1
ATOM 1337 C CA . CYS A 1 162 ? -2.250 -3.396 -7.247 1.00 97.88 162 CYS A CA 1
ATOM 1338 C C . CYS A 1 162 ? -1.837 -2.504 -8.423 1.00 97.88 162 CYS A C 1
ATOM 1340 O O . CYS A 1 162 ? -1.848 -1.284 -8.297 1.00 97.88 162 CYS A O 1
ATOM 1342 N N . LEU A 1 163 ? -1.474 -3.104 -9.561 1.00 97.06 163 LEU A N 1
ATOM 1343 C CA . LEU A 1 163 ? -1.053 -2.378 -10.760 1.00 97.06 163 LEU A CA 1
ATOM 1344 C C . LEU A 1 163 ? -2.175 -1.499 -11.315 1.00 97.06 163 LEU A C 1
ATOM 1346 O O . LEU A 1 163 ? -1.912 -0.367 -11.710 1.00 97.06 163 LEU A O 1
ATOM 1350 N N . ARG A 1 164 ? -3.420 -1.980 -11.273 1.00 96.94 164 ARG A N 1
ATOM 1351 C CA . ARG A 1 164 ? -4.600 -1.194 -11.641 1.00 96.94 164 ARG A CA 1
ATOM 1352 C C . ARG A 1 164 ? -4.778 0.033 -10.743 1.00 96.94 164 ARG A C 1
ATOM 1354 O O . ARG A 1 164 ? -4.980 1.122 -11.259 1.00 96.94 164 ARG A O 1
ATOM 1361 N N . GLU A 1 165 ? -4.680 -0.109 -9.420 1.00 96.81 165 GLU A N 1
ATOM 1362 C CA . GLU A 1 165 ? -4.777 1.043 -8.502 1.00 96.81 165 GLU A CA 1
ATOM 1363 C C . GLU A 1 165 ? -3.614 2.030 -8.677 1.00 96.81 165 GLU A C 1
ATOM 1365 O O . GLU A 1 165 ? -3.808 3.236 -8.542 1.00 96.81 165 GLU A O 1
ATOM 1370 N N . ILE A 1 166 ? -2.414 1.537 -9.004 1.00 95.81 166 ILE A N 1
ATOM 1371 C CA . ILE A 1 166 ? -1.269 2.399 -9.326 1.00 95.81 166 ILE A CA 1
ATOM 1372 C C . ILE A 1 166 ? -1.519 3.163 -10.626 1.00 95.81 166 ILE A C 1
ATOM 1374 O O . ILE A 1 166 ? -1.113 4.312 -10.721 1.00 95.81 166 ILE A O 1
ATOM 1378 N N . ASP A 1 167 ? -2.148 2.553 -11.629 1.00 94.06 167 ASP A N 1
ATOM 1379 C CA . ASP A 1 167 ? -2.460 3.224 -12.894 1.00 94.06 167 ASP A CA 1
ATOM 1380 C C . ASP A 1 167 ? -3.572 4.266 -12.743 1.00 94.06 167 ASP A C 1
ATOM 1382 O O . ASP A 1 167 ? -3.436 5.389 -13.217 1.00 94.06 167 ASP A O 1
ATOM 1386 N N . GLU A 1 168 ? -4.646 3.906 -12.035 1.00 94.12 168 GLU A N 1
ATOM 1387 C CA . GLU A 1 168 ? -5.749 4.824 -11.737 1.00 94.12 168 GLU A CA 1
ATOM 1388 C C . GLU A 1 168 ? -5.285 6.004 -10.864 1.00 94.12 168 GLU A C 1
ATOM 1390 O O . GLU A 1 168 ? -5.883 7.077 -10.935 1.00 94.12 168 GLU A O 1
ATOM 1395 N N . ASP A 1 169 ? -4.268 5.780 -10.017 1.00 91.62 169 ASP A N 1
ATOM 1396 C CA . ASP A 1 169 ? -3.675 6.704 -9.041 1.00 91.62 169 ASP A CA 1
ATOM 1397 C C . ASP A 1 169 ? -4.673 7.715 -8.469 1.00 91.62 169 ASP A C 1
ATOM 1399 O O . ASP A 1 169 ? -4.469 8.930 -8.471 1.00 91.62 169 ASP A O 1
ATOM 1403 N N . GLY A 1 170 ? -5.797 7.202 -7.967 1.00 87.06 170 GLY A N 1
ATOM 1404 C CA . GLY A 1 170 ? -6.968 8.021 -7.665 1.00 87.06 170 GLY A CA 1
ATOM 1405 C C . GLY A 1 170 ? -6.771 9.080 -6.573 1.00 87.06 170 GLY A C 1
ATOM 1406 O O . GLY A 1 170 ? -7.698 9.856 -6.340 1.00 87.06 170 GLY A O 1
ATOM 1407 N N . TRP A 1 171 ? -5.607 9.074 -5.917 1.00 87.31 171 TRP A N 1
ATOM 1408 C CA . TRP A 1 171 ? -5.181 9.974 -4.848 1.00 87.31 171 TRP A CA 1
ATOM 1409 C C . TRP A 1 171 ? -3.869 10.723 -5.173 1.00 87.31 171 TRP A C 1
ATOM 1411 O O . TRP A 1 171 ? -3.366 11.431 -4.301 1.00 87.31 171 TRP A O 1
ATOM 1421 N N . GLY A 1 172 ? -3.283 10.555 -6.368 1.00 90.00 172 GLY A N 1
ATOM 1422 C CA . GLY A 1 172 ? -2.009 11.186 -6.756 1.00 90.00 172 GLY A CA 1
ATOM 1423 C C . GLY A 1 172 ? -0.817 10.760 -5.887 1.00 90.00 172 GLY A C 1
ATOM 1424 O O . GLY A 1 172 ? 0.026 11.576 -5.517 1.00 90.00 172 GLY A O 1
ATOM 1425 N N . CYS A 1 173 ? -0.790 9.500 -5.455 1.00 91.25 173 CYS A N 1
ATOM 1426 C CA . CYS A 1 173 ? 0.197 8.966 -4.519 1.00 91.25 173 CYS A CA 1
ATOM 1427 C C . CYS A 1 173 ? 1.419 8.337 -5.199 1.00 91.25 173 CYS A C 1
ATOM 1429 O O . CYS A 1 173 ? 2.438 8.158 -4.524 1.00 91.25 173 CYS A O 1
ATOM 1431 N N . PHE A 1 174 ? 1.323 7.953 -6.476 1.00 91.62 174 PHE A N 1
ATOM 1432 C CA . PHE A 1 174 ? 2.350 7.151 -7.145 1.00 91.62 174 PHE A CA 1
ATOM 1433 C C . PHE A 1 174 ? 3.073 7.904 -8.254 1.00 91.62 174 PHE A C 1
ATOM 1435 O O . PHE A 1 174 ? 4.293 7.762 -8.352 1.00 91.62 174 PHE A O 1
ATOM 1442 N N . TRP A 1 175 ? 2.357 8.695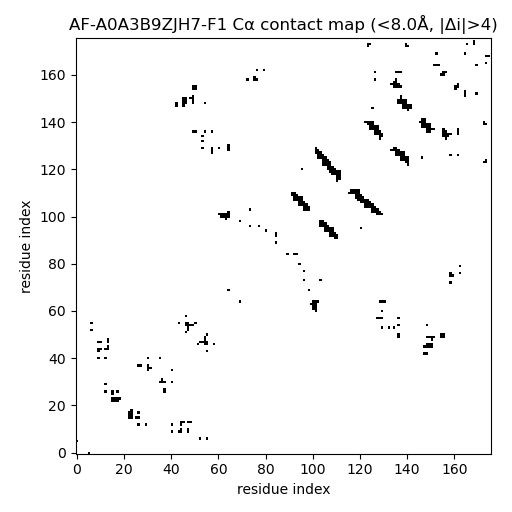 -9.057 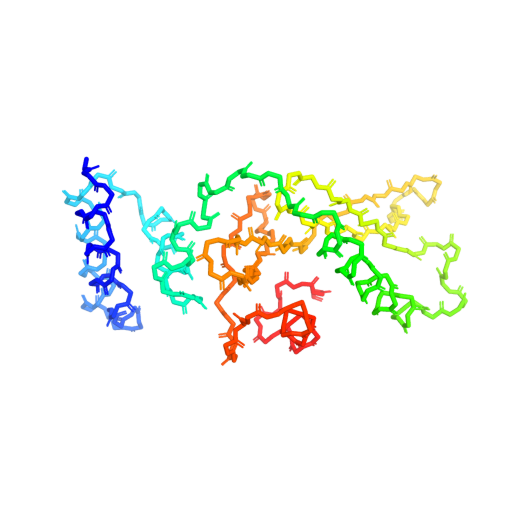1.00 86.31 175 TRP A N 1
ATOM 1443 C CA . TRP A 1 175 ? 2.934 9.320 -10.254 1.00 86.31 175 TRP A CA 1
ATOM 1444 C C . TRP A 1 175 ? 3.247 10.811 -10.130 1.00 86.31 175 TRP A C 1
ATOM 1446 O O . TRP A 1 175 ? 4.029 11.301 -10.940 1.00 86.31 175 TRP A O 1
ATOM 1456 N N . GLY A 1 176 ? 2.759 11.481 -9.080 1.00 64.88 176 GLY A N 1
ATOM 1457 C CA . GLY A 1 176 ? 3.069 12.889 -8.800 1.00 64.88 176 GLY A CA 1
ATOM 1458 C C . GLY A 1 176 ? 2.237 13.860 -9.620 1.00 64.88 176 GLY A C 1
ATOM 1459 O O . GLY A 1 176 ? 2.576 14.075 -10.802 1.00 64.88 176 GLY A O 1
#